Protein AF-A0A078JY04-F1 (afdb_monomer_lite)

Sequence (99 aa):
MKLYLWDQAAVDFCKKFKSSDNTPSVILVTTVYPKRLGGTVALTSMTSSRVFLDYDVQPTKEYIGWYVKNLLLTHCLRMLSLCALRQSMMLSMTLLGII

InterPro domains:
  IPR012340 Nucleic acid-binding, OB-fold [G3DSA:2.40.50.140] (1-72)

Radius of gyration: 22.85 Å; chains: 1; bounding box: 46×61×35 Å

Secondary structure (DSSP, 8-state):
-EEE--HHHHHHHHHHHHH-SS--S-EEEEEEEEEEETTEEEEEEEEEEEEEETTSSHHHHHHHHHHHHHHHHHHHHHHHHHHHHHHHHHHHHHHTT--

pLDDT: mean 87.08, std 9.91, range [56.78, 96.38]

Structure (mmCIF, N/CA/C/O backbone):
data_AF-A0A078JY04-F1
#
_entry.id   AF-A0A078JY04-F1
#
loop_
_atom_site.group_PDB
_atom_site.id
_atom_site.type_symbol
_atom_site.label_atom_id
_atom_site.label_alt_id
_atom_site.label_comp_id
_atom_site.label_asym_id
_atom_site.label_entity_id
_atom_site.label_seq_id
_atom_site.pdbx_PDB_ins_code
_atom_site.Cartn_x
_atom_site.Cartn_y
_atom_site.Cartn_z
_atom_site.occupancy
_atom_site.B_iso_or_equiv
_atom_site.auth_seq_id
_atom_site.auth_comp_id
_atom_site.auth_asym_id
_atom_site.auth_atom_id
_atom_site.pdbx_PDB_model_num
ATOM 1 N N . MET A 1 1 ? -4.608 4.293 -12.420 1.00 87.81 1 MET A N 1
ATOM 2 C CA . MET A 1 1 ? -3.349 3.512 -12.358 1.00 87.81 1 MET A CA 1
ATOM 3 C C . MET A 1 1 ? -3.690 2.092 -11.929 1.00 87.81 1 MET A C 1
ATOM 5 O O . MET A 1 1 ? -4.607 1.948 -11.132 1.00 87.81 1 MET A O 1
ATOM 9 N N . LYS A 1 2 ? -3.039 1.061 -12.482 1.00 92.00 2 LYS A N 1
ATOM 10 C CA . LYS A 1 2 ? -3.305 -0.354 -12.142 1.00 92.00 2 LYS A CA 1
ATOM 11 C C . LYS A 1 2 ? -2.029 -1.025 -11.628 1.00 92.00 2 LYS A C 1
ATOM 13 O O . LYS A 1 2 ? -0.957 -0.718 -12.143 1.00 92.00 2 LYS A O 1
ATOM 18 N N . LEU A 1 3 ? -2.151 -1.924 -10.653 1.00 93.31 3 LEU A N 1
ATOM 19 C CA . LEU A 1 3 ? -1.061 -2.750 -10.128 1.00 93.31 3 LEU A CA 1
ATOM 20 C C . LEU A 1 3 ? -1.395 -4.225 -10.376 1.00 93.31 3 LEU A C 1
ATOM 22 O O . LEU A 1 3 ? -2.453 -4.688 -9.959 1.00 93.31 3 LEU A O 1
ATOM 26 N N . TYR A 1 4 ? -0.502 -4.943 -11.050 1.00 94.38 4 TYR A N 1
ATOM 27 C CA . TYR A 1 4 ? -0.625 -6.370 -11.325 1.00 94.38 4 TYR A CA 1
ATOM 28 C C . TYR A 1 4 ? 0.377 -7.144 -10.473 1.00 94.38 4 TYR A C 1
ATOM 30 O O . TYR A 1 4 ? 1.579 -6.884 -10.542 1.00 94.38 4 TYR A O 1
ATOM 38 N N . LEU A 1 5 ? -0.125 -8.091 -9.683 1.00 95.69 5 LEU A N 1
ATOM 39 C CA . LEU A 1 5 ? 0.688 -9.005 -8.888 1.00 95.69 5 LEU A CA 1
ATOM 40 C C . LEU A 1 5 ? 0.729 -10.373 -9.567 1.00 95.69 5 LEU A C 1
ATOM 42 O O . LEU A 1 5 ? -0.300 -10.874 -10.015 1.00 95.69 5 LEU A O 1
ATOM 46 N N . TRP A 1 6 ? 1.912 -10.972 -9.598 1.00 93.56 6 TRP A N 1
ATOM 47 C CA . TRP A 1 6 ? 2.191 -12.274 -10.194 1.00 93.56 6 TRP A CA 1
ATOM 48 C C . TRP A 1 6 ? 3.023 -13.129 -9.240 1.00 93.56 6 TRP A C 1
ATOM 50 O O . TRP A 1 6 ? 3.621 -12.620 -8.285 1.00 93.56 6 TRP A O 1
ATOM 60 N N . ASP A 1 7 ? 3.048 -14.431 -9.515 1.00 92.69 7 ASP A N 1
ATOM 61 C CA . ASP A 1 7 ? 3.890 -15.418 -8.840 1.00 92.69 7 ASP A CA 1
ATOM 62 C C . ASP A 1 7 ? 3.812 -15.322 -7.306 1.00 92.69 7 ASP A C 1
ATOM 64 O O . ASP A 1 7 ? 2.734 -15.204 -6.715 1.00 92.69 7 ASP A O 1
ATOM 68 N N . GLN A 1 8 ? 4.971 -15.355 -6.647 1.00 93.62 8 GLN A N 1
ATOM 69 C CA . GLN A 1 8 ? 5.081 -15.341 -5.196 1.00 93.62 8 GLN A CA 1
ATOM 70 C C . GLN A 1 8 ? 4.463 -14.084 -4.570 1.00 93.62 8 GLN A C 1
ATOM 72 O O . GLN A 1 8 ? 3.835 -14.181 -3.521 1.00 93.62 8 GLN A O 1
ATOM 77 N N . ALA A 1 9 ? 4.558 -12.922 -5.224 1.00 94.88 9 ALA A N 1
ATOM 78 C CA . ALA A 1 9 ? 3.977 -11.686 -4.701 1.00 94.88 9 ALA A CA 1
ATOM 79 C C . ALA A 1 9 ? 2.439 -11.752 -4.644 1.00 94.88 9 ALA A C 1
ATOM 81 O O . ALA A 1 9 ? 1.837 -11.258 -3.690 1.00 94.88 9 ALA A O 1
ATOM 82 N N . ALA A 1 10 ? 1.801 -12.397 -5.627 1.00 95.75 10 ALA A N 1
ATOM 83 C CA . ALA A 1 10 ? 0.357 -12.632 -5.613 1.00 95.75 10 ALA A CA 1
ATOM 84 C C . ALA A 1 10 ? -0.048 -13.644 -4.530 1.00 95.75 10 ALA A C 1
ATOM 86 O O . ALA A 1 10 ? -1.047 -13.440 -3.837 1.00 95.75 10 ALA A O 1
ATOM 87 N N . VAL A 1 11 ? 0.740 -14.710 -4.349 1.00 95.38 11 VAL A N 1
ATOM 88 C CA . VAL A 1 11 ? 0.517 -15.717 -3.299 1.00 95.38 11 VAL A CA 1
ATOM 89 C C . VAL A 1 11 ? 0.637 -15.093 -1.910 1.00 95.38 11 VAL A C 1
ATOM 91 O O . VAL A 1 11 ? -0.242 -15.297 -1.073 1.00 95.38 11 VAL A O 1
ATOM 94 N N . ASP A 1 12 ? 1.686 -14.311 -1.670 1.00 94.44 12 ASP A N 1
ATOM 95 C CA . ASP A 1 12 ? 1.933 -13.650 -0.389 1.00 94.44 12 ASP A CA 1
ATOM 96 C C . ASP A 1 12 ? 0.839 -12.628 -0.080 1.00 94.44 12 ASP A C 1
ATOM 98 O O . ASP A 1 12 ? 0.310 -12.612 1.032 1.00 94.44 12 ASP A O 1
ATOM 102 N N . PHE A 1 13 ? 0.433 -11.834 -1.077 1.00 94.94 13 PHE A N 1
ATOM 103 C CA . PHE A 1 13 ? -0.713 -10.939 -0.948 1.00 94.94 13 PHE A CA 1
ATOM 104 C C . PHE A 1 13 ? -1.985 -11.706 -0.584 1.00 94.94 13 PHE A C 1
ATOM 106 O O . PHE A 1 13 ? -2.650 -11.355 0.384 1.00 94.94 13 PHE A O 1
ATOM 113 N N . CYS A 1 14 ? -2.311 -12.775 -1.317 1.00 94.50 14 CYS A N 1
ATOM 114 C CA . CYS A 1 14 ? -3.530 -13.547 -1.087 1.00 94.50 14 CYS A CA 1
ATOM 115 C C . CYS A 1 14 ? -3.555 -14.175 0.311 1.00 94.50 14 CYS A C 1
ATOM 117 O O . CYS A 1 14 ? -4.588 -14.142 0.978 1.00 94.50 14 CYS A O 1
ATOM 119 N N . LYS A 1 15 ? -2.421 -14.713 0.776 1.00 95.12 15 LYS A N 1
ATOM 120 C CA . LYS A 1 15 ? -2.285 -15.249 2.136 1.00 95.12 15 LYS A CA 1
ATOM 121 C C . LYS A 1 15 ? -2.539 -14.165 3.179 1.00 95.12 15 LYS A C 1
ATOM 123 O O . LYS A 1 15 ? -3.397 -14.360 4.033 1.00 95.12 15 LYS A O 1
ATOM 128 N N . LYS A 1 16 ? -1.855 -13.022 3.065 1.00 94.31 16 LYS A N 1
ATOM 129 C CA . LYS A 1 16 ? -1.996 -11.903 4.006 1.00 94.31 16 LYS A CA 1
ATOM 130 C C . LYS A 1 16 ? -3.407 -11.308 4.011 1.00 94.31 16 LYS A C 1
ATOM 132 O O . LYS A 1 16 ? -3.949 -11.045 5.076 1.00 94.31 16 LYS A O 1
ATOM 137 N N . PHE A 1 17 ? -4.013 -11.150 2.835 1.00 93.62 17 PHE A N 1
ATOM 138 C CA . PHE A 1 17 ? -5.373 -10.630 2.671 1.00 93.62 17 PHE A CA 1
ATOM 139 C C . PHE A 1 17 ? -6.436 -11.578 3.242 1.00 93.62 17 PHE A C 1
ATOM 141 O O . PHE A 1 17 ? -7.463 -11.141 3.742 1.00 93.62 17 PHE A O 1
ATOM 148 N N . LYS A 1 18 ? -6.215 -12.894 3.171 1.00 93.19 18 LYS A N 1
ATOM 149 C CA . LYS A 1 18 ? -7.127 -13.872 3.783 1.00 93.19 18 LYS A CA 1
ATOM 150 C C . LYS A 1 18 ? -6.959 -13.969 5.295 1.00 93.19 18 LYS A C 1
ATOM 152 O O . LYS A 1 18 ? -7.917 -14.309 5.974 1.00 93.19 18 LYS A O 1
ATOM 157 N N . SER A 1 19 ? -5.755 -13.719 5.806 1.00 92.62 19 SER A N 1
ATOM 158 C CA . SER A 1 19 ? -5.487 -13.718 7.246 1.00 92.62 19 SER A CA 1
ATOM 159 C C . SER A 1 19 ? -5.835 -12.400 7.934 1.00 92.62 19 SER A C 1
ATOM 161 O O . SER A 1 19 ? -5.783 -12.343 9.156 1.00 92.62 19 SER A O 1
ATOM 163 N N . SER A 1 20 ? -6.112 -11.329 7.187 1.00 87.00 20 SER A N 1
ATOM 164 C CA . SER A 1 20 ? -6.469 -10.041 7.775 1.00 87.00 20 SER A CA 1
ATOM 165 C C . SER A 1 20 ? -7.915 -10.052 8.260 1.00 87.00 20 SER A C 1
ATOM 167 O O . SER A 1 20 ? -8.823 -10.327 7.477 1.00 87.00 20 SER A O 1
ATOM 169 N N . ASP A 1 21 ? -8.126 -9.678 9.524 1.00 86.69 21 ASP A N 1
ATOM 170 C CA . ASP A 1 21 ? -9.463 -9.570 10.128 1.00 86.69 21 ASP A CA 1
ATOM 171 C C . ASP A 1 21 ? -10.353 -8.545 9.410 1.00 86.69 21 ASP A C 1
ATOM 173 O O . ASP A 1 21 ? -11.577 -8.654 9.406 1.00 86.69 21 ASP A O 1
ATOM 177 N N . ASN A 1 22 ? -9.731 -7.538 8.793 1.00 87.12 22 ASN A N 1
ATOM 178 C CA . ASN A 1 22 ? -10.399 -6.461 8.077 1.00 87.12 22 ASN A CA 1
ATOM 179 C C . ASN A 1 22 ? -9.829 -6.314 6.669 1.00 87.12 22 ASN A C 1
A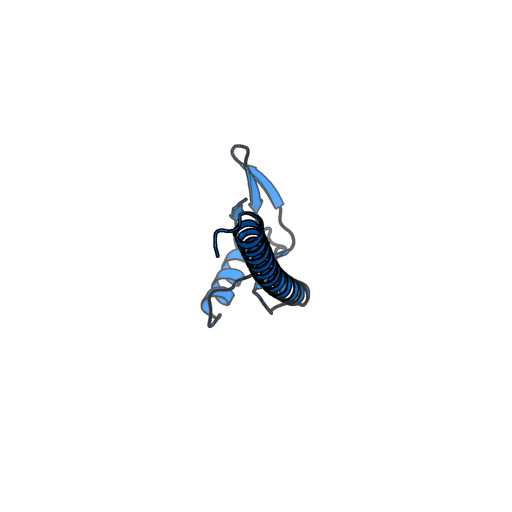TOM 181 O O . ASN A 1 22 ? -8.701 -6.718 6.392 1.00 87.12 22 ASN A O 1
ATOM 185 N N . THR A 1 23 ? -10.605 -5.683 5.786 1.00 90.56 23 THR A N 1
ATOM 186 C CA . THR A 1 23 ? -10.104 -5.338 4.452 1.00 90.56 23 THR A CA 1
ATOM 187 C C . THR A 1 23 ? -8.970 -4.319 4.595 1.00 90.56 23 THR A C 1
ATOM 189 O O . THR A 1 23 ? -9.209 -3.248 5.163 1.00 90.56 23 THR A O 1
ATOM 192 N N . PRO A 1 24 ? -7.760 -4.614 4.089 1.00 90.12 24 PRO A N 1
ATOM 193 C CA . PRO A 1 24 ? -6.637 -3.707 4.221 1.00 90.12 24 PRO A CA 1
ATOM 194 C C . PRO A 1 24 ? -6.895 -2.401 3.474 1.00 90.12 24 PRO A C 1
ATOM 196 O O . PRO A 1 24 ? -7.386 -2.400 2.343 1.00 90.12 24 PRO A O 1
ATOM 199 N N . SER A 1 25 ? -6.554 -1.283 4.111 1.00 90.88 25 SER A N 1
ATOM 200 C CA . SER A 1 25 ? -6.759 0.062 3.559 1.00 90.88 25 SER A CA 1
ATOM 201 C C . SER A 1 25 ? -5.556 0.541 2.752 1.00 90.88 25 SER A C 1
ATOM 203 O O . SER A 1 25 ? -5.703 1.336 1.823 1.00 90.88 25 SER A O 1
ATOM 205 N N . VAL A 1 26 ? -4.358 0.063 3.094 1.00 93.50 26 VAL A N 1
ATOM 206 C CA . VAL A 1 26 ? -3.100 0.469 2.466 1.00 93.50 26 VAL A CA 1
ATOM 207 C C . VAL A 1 26 ? -2.298 -0.758 2.058 1.00 93.50 26 VAL A C 1
ATOM 209 O O . VAL A 1 26 ? -2.075 -1.677 2.843 1.00 93.50 26 VAL A O 1
ATOM 212 N N . ILE A 1 27 ? -1.815 -0.736 0.816 1.00 94.50 27 ILE A N 1
ATOM 213 C CA . ILE A 1 27 ? -0.916 -1.750 0.267 1.00 94.50 27 ILE A CA 1
ATOM 214 C C . ILE A 1 27 ? 0.372 -1.054 -0.162 1.00 94.50 27 ILE A C 1
ATOM 216 O O . ILE A 1 27 ? 0.346 -0.135 -0.982 1.00 94.50 27 ILE A O 1
ATOM 220 N N . LEU A 1 28 ? 1.503 -1.528 0.354 1.00 95.50 28 LEU A N 1
ATOM 221 C CA . LEU A 1 28 ? 2.828 -1.158 -0.125 1.00 95.50 28 LEU A CA 1
ATOM 222 C C . LEU A 1 28 ? 3.431 -2.331 -0.889 1.00 95.50 28 LEU A C 1
ATOM 224 O O . LEU A 1 28 ? 3.542 -3.440 -0.367 1.00 95.50 28 LEU A O 1
ATOM 228 N N . VAL A 1 29 ? 3.869 -2.061 -2.115 1.00 95.50 29 VAL A N 1
ATOM 229 C CA . VAL A 1 29 ? 4.598 -3.030 -2.931 1.00 95.50 29 VAL A CA 1
ATOM 230 C C . VAL A 1 29 ? 5.958 -2.464 -3.284 1.00 95.50 29 VAL A C 1
ATOM 232 O O . VAL A 1 29 ? 6.060 -1.384 -3.865 1.00 95.50 29 VAL A O 1
ATOM 235 N N . THR A 1 30 ? 7.009 -3.191 -2.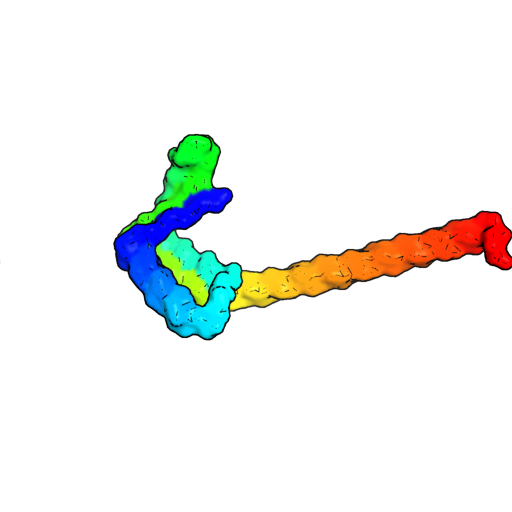918 1.00 95.62 30 THR A N 1
ATOM 236 C CA . THR A 1 30 ? 8.384 -2.826 -3.264 1.00 95.62 30 THR A CA 1
ATOM 237 C C . THR A 1 30 ? 8.774 -3.404 -4.617 1.00 95.62 30 THR A C 1
ATOM 239 O O . THR A 1 30 ? 8.222 -4.413 -5.057 1.00 95.62 30 THR A O 1
ATOM 242 N N . THR A 1 31 ? 9.748 -2.762 -5.265 1.00 93.88 31 THR A N 1
ATOM 243 C CA . THR A 1 31 ? 10.383 -3.232 -6.506 1.00 93.88 31 THR A CA 1
ATOM 244 C C . THR A 1 31 ? 9.367 -3.602 -7.584 1.00 93.88 31 THR A C 1
ATOM 246 O O . THR A 1 31 ? 9.121 -4.771 -7.864 1.00 93.88 31 THR A O 1
ATOM 249 N N . VAL A 1 32 ? 8.743 -2.581 -8.164 1.00 95.06 32 VAL A N 1
ATOM 250 C CA . VAL A 1 32 ? 7.729 -2.712 -9.216 1.00 95.06 32 VAL A CA 1
ATOM 251 C C . VAL A 1 32 ? 8.297 -2.295 -10.566 1.00 95.06 32 VAL A C 1
ATOM 253 O O . VAL A 1 32 ? 9.084 -1.353 -10.655 1.00 95.06 32 VAL A O 1
ATOM 256 N N . TYR A 1 33 ? 7.858 -2.962 -11.628 1.00 94.31 33 TYR A N 1
ATOM 257 C CA . TYR A 1 33 ? 8.198 -2.595 -12.996 1.00 94.31 33 TYR A CA 1
ATOM 258 C C . TYR A 1 33 ? 7.087 -1.728 -13.608 1.00 94.31 33 TYR A C 1
ATOM 260 O O . TYR A 1 33 ? 5.960 -2.212 -13.772 1.00 94.31 33 TYR A O 1
ATOM 268 N N . PRO A 1 34 ? 7.354 -0.456 -13.951 1.00 93.69 34 PRO A N 1
ATOM 269 C CA . PRO A 1 34 ? 6.381 0.385 -14.629 1.00 93.69 34 PRO A CA 1
ATOM 270 C C . PRO A 1 34 ? 6.297 0.029 -16.116 1.00 93.69 34 PRO A C 1
ATOM 272 O O . PRO A 1 34 ? 7.299 -0.035 -16.823 1.00 93.69 34 PRO A O 1
ATOM 275 N N . LYS A 1 35 ? 5.076 -0.136 -16.620 1.00 92.12 35 LYS A N 1
ATOM 276 C CA . LYS A 1 35 ? 4.787 -0.382 -18.034 1.00 92.12 35 LYS A CA 1
ATOM 277 C C . LYS A 1 35 ? 3.657 0.525 -18.505 1.00 92.12 35 LYS A C 1
ATOM 279 O O . LYS A 1 35 ? 2.704 0.783 -17.774 1.00 92.12 35 LYS A O 1
ATOM 284 N N . ARG A 1 36 ? 3.731 0.997 -19.750 1.00 91.62 36 ARG A N 1
ATOM 285 C CA . ARG A 1 36 ? 2.601 1.665 -20.410 1.00 91.62 36 ARG A CA 1
ATOM 286 C C . ARG A 1 36 ? 1.806 0.630 -21.198 1.00 91.62 36 ARG A C 1
ATOM 288 O O . ARG A 1 36 ? 2.349 -0.019 -22.086 1.00 91.62 36 ARG A O 1
ATOM 295 N N . LEU A 1 37 ? 0.533 0.468 -20.853 1.00 86.75 37 LEU A N 1
ATOM 296 C CA . LEU A 1 37 ? -0.406 -0.434 -21.517 1.00 86.75 37 LEU A CA 1
ATOM 297 C C . LEU A 1 37 ? -1.603 0.394 -21.990 1.00 86.75 37 LEU A C 1
ATOM 299 O O . LEU A 1 37 ? -2.303 0.981 -21.166 1.00 86.75 37 LEU A O 1
ATOM 303 N N . GLY A 1 38 ? -1.805 0.490 -23.308 1.00 84.81 38 GLY A N 1
ATOM 304 C CA . GLY A 1 38 ? -2.919 1.255 -23.887 1.00 84.81 38 GLY A CA 1
ATOM 305 C C . GLY A 1 38 ? -2.956 2.720 -23.431 1.00 84.81 38 GLY A C 1
ATOM 306 O O . GLY A 1 38 ? -4.004 3.217 -23.037 1.00 84.81 38 GLY A O 1
ATOM 307 N N . GLY A 1 39 ? -1.796 3.384 -23.363 1.00 89.50 39 GLY A N 1
ATOM 308 C CA . GLY A 1 39 ? -1.678 4.773 -22.893 1.00 89.50 39 GLY A CA 1
ATOM 309 C C . GLY A 1 39 ? -1.766 4.967 -21.371 1.00 89.50 39 GLY A C 1
ATOM 310 O O . GLY A 1 39 ? -1.450 6.047 -20.881 1.00 89.50 39 GLY A O 1
ATOM 311 N N . THR A 1 40 ? -2.109 3.930 -20.600 1.00 92.25 40 THR A N 1
ATOM 312 C CA . THR A 1 40 ? -2.194 3.995 -19.133 1.00 92.25 40 THR A CA 1
ATOM 313 C C . THR A 1 40 ? -0.940 3.417 -18.477 1.00 92.25 40 THR A C 1
ATOM 315 O O . THR A 1 40 ? -0.435 2.372 -18.889 1.00 92.25 40 THR A O 1
ATOM 318 N N . VAL A 1 41 ? -0.441 4.070 -17.422 1.00 93.12 41 VAL A N 1
ATOM 319 C CA . VAL A 1 41 ? 0.639 3.525 -16.584 1.00 93.12 41 VAL A CA 1
ATOM 320 C C . VAL A 1 41 ? 0.096 2.396 -15.705 1.00 93.12 41 VAL A C 1
ATOM 322 O O . VAL A 1 41 ? -0.851 2.575 -14.928 1.00 93.12 41 VAL A O 1
ATOM 325 N N . ALA A 1 42 ? 0.728 1.235 -15.829 1.00 93.69 42 ALA A N 1
ATOM 326 C CA . ALA A 1 42 ? 0.536 0.066 -14.996 1.00 93.69 42 ALA A CA 1
ATOM 327 C C . ALA A 1 42 ? 1.841 -0.281 -14.277 1.00 93.69 42 ALA A C 1
ATOM 329 O O . ALA A 1 42 ? 2.926 -0.136 -14.835 1.00 93.69 42 ALA A O 1
ATOM 330 N N . LEU A 1 43 ? 1.729 -0.760 -13.047 1.00 95.31 43 LEU A N 1
ATOM 331 C CA . LEU A 1 43 ? 2.826 -1.371 -12.313 1.00 95.31 43 LEU A CA 1
ATOM 332 C C . LEU A 1 43 ? 2.647 -2.883 -12.343 1.00 95.31 43 LEU A C 1
ATOM 334 O O . LEU A 1 43 ? 1.537 -3.374 -12.151 1.00 95.31 43 LEU A O 1
ATOM 338 N N . THR A 1 44 ? 3.732 -3.611 -12.550 1.00 94.81 44 THR A N 1
ATOM 339 C CA . THR A 1 44 ? 3.765 -5.072 -12.484 1.00 94.81 44 THR A CA 1
ATOM 340 C C . THR A 1 44 ? 4.754 -5.498 -11.406 1.00 94.81 44 THR A C 1
ATOM 342 O O . THR A 1 44 ? 5.846 -4.934 -11.314 1.00 94.81 44 THR A O 1
ATOM 345 N N . SER A 1 45 ? 4.387 -6.487 -10.592 1.00 95.50 45 SER A N 1
ATOM 346 C CA . SER A 1 45 ? 5.313 -7.106 -9.646 1.00 95.50 45 SER A CA 1
ATOM 347 C C . SER A 1 45 ? 6.418 -7.874 -10.366 1.00 95.50 45 SER A C 1
ATOM 349 O O . SER A 1 45 ? 6.207 -8.466 -11.421 1.00 95.50 45 SER A O 1
ATOM 351 N N . MET A 1 46 ? 7.579 -7.920 -9.737 1.00 92.94 46 MET A N 1
ATOM 352 C CA . MET A 1 46 ? 8.741 -8.713 -10.111 1.00 92.94 46 MET A CA 1
ATOM 353 C C . MET A 1 46 ? 8.969 -9.810 -9.062 1.00 92.94 46 MET A C 1
ATOM 355 O O . MET A 1 46 ? 8.406 -9.769 -7.970 1.00 92.94 46 MET A O 1
ATOM 359 N N . THR A 1 47 ? 9.859 -10.762 -9.336 1.00 91.25 47 THR A N 1
ATOM 360 C CA . THR A 1 47 ? 10.244 -11.810 -8.368 1.00 91.25 47 THR A CA 1
ATOM 361 C C . THR A 1 47 ? 10.806 -11.235 -7.057 1.00 91.25 47 THR A C 1
ATOM 363 O O . THR A 1 47 ? 10.652 -11.803 -5.975 1.00 91.25 47 THR A O 1
ATOM 366 N N . SER A 1 48 ? 11.450 -10.070 -7.131 1.00 92.69 48 SER A N 1
ATOM 367 C CA . SER A 1 48 ? 11.965 -9.329 -5.978 1.00 92.69 48 SER A CA 1
ATOM 368 C C . SER A 1 48 ? 10.916 -8.452 -5.288 1.00 92.69 48 SER A C 1
ATOM 370 O O . SER A 1 48 ? 11.225 -7.864 -4.251 1.00 92.69 48 SER A O 1
ATOM 372 N N . SER A 1 49 ? 9.687 -8.367 -5.812 1.00 96.00 49 SER A N 1
ATOM 373 C CA . SER A 1 49 ? 8.625 -7.611 -5.157 1.00 96.00 49 SER A CA 1
ATOM 374 C C . SER A 1 49 ? 8.270 -8.221 -3.812 1.00 96.00 49 SER A C 1
ATOM 376 O O . SER A 1 49 ? 8.261 -9.442 -3.632 1.00 96.00 49 SER A O 1
ATOM 378 N N . ARG A 1 50 ? 7.958 -7.352 -2.857 1.00 95.19 50 ARG A N 1
ATOM 379 C CA . ARG A 1 50 ? 7.413 -7.720 -1.551 1.00 95.19 50 ARG A CA 1
ATOM 380 C C . ARG A 1 50 ? 6.146 -6.916 -1.324 1.00 95.19 50 ARG A C 1
ATOM 382 O O . ARG A 1 50 ? 6.094 -5.744 -1.691 1.00 95.19 50 ARG A O 1
ATOM 389 N N . VAL A 1 51 ? 5.140 -7.557 -0.738 1.00 95.44 51 VAL A N 1
ATOM 390 C CA . VAL A 1 51 ? 3.837 -6.945 -0.465 1.00 95.44 51 VAL A CA 1
ATOM 391 C C . VAL A 1 51 ? 3.658 -6.800 1.040 1.00 95.44 51 VAL A C 1
ATOM 393 O O . VAL A 1 51 ? 3.816 -7.767 1.790 1.00 95.44 51 VAL A O 1
ATOM 396 N N . PHE A 1 52 ? 3.317 -5.592 1.473 1.00 95.25 52 PHE A N 1
ATOM 397 C CA . PHE A 1 52 ? 3.062 -5.227 2.861 1.00 95.25 52 PHE A CA 1
ATOM 398 C C . PHE A 1 52 ? 1.679 -4.584 2.970 1.00 95.25 52 PHE A C 1
ATOM 400 O O . PHE A 1 52 ? 1.302 -3.787 2.107 1.00 95.25 52 PHE A O 1
ATOM 407 N N . LEU A 1 53 ? 0.932 -4.940 4.011 1.00 94.38 53 LEU A N 1
ATOM 408 C CA . LEU A 1 53 ? -0.415 -4.438 4.278 1.00 94.38 53 LEU A CA 1
ATOM 409 C C . LEU A 1 53 ? -0.425 -3.576 5.544 1.00 94.38 53 LEU A C 1
ATOM 411 O O . LEU A 1 53 ? 0.249 -3.900 6.514 1.00 94.38 53 LEU A O 1
ATOM 415 N N . ASP A 1 54 ? -1.190 -2.489 5.531 1.00 93.12 54 ASP A N 1
ATOM 416 C CA . ASP A 1 54 ? -1.510 -1.620 6.672 1.00 93.12 54 ASP A CA 1
ATOM 417 C C . ASP A 1 54 ? -0.388 -1.365 7.690 1.00 93.12 54 ASP A C 1
ATOM 419 O O . ASP A 1 54 ? 0.394 -0.432 7.547 1.00 93.12 54 ASP A O 1
ATOM 423 N N . TYR A 1 55 ? -0.309 -2.157 8.758 1.00 92.25 55 TYR A N 1
ATOM 424 C CA . TYR A 1 55 ? 0.624 -1.952 9.865 1.00 92.25 55 TYR A CA 1
ATOM 425 C C . TYR A 1 55 ? 1.833 -2.904 9.805 1.00 92.25 55 TYR A C 1
ATOM 427 O O . TYR A 1 55 ? 2.572 -3.007 10.784 1.00 92.25 55 TYR A O 1
ATOM 435 N N . ASP A 1 56 ? 2.073 -3.562 8.667 1.00 92.81 56 ASP A N 1
ATOM 436 C CA . ASP A 1 56 ? 3.195 -4.488 8.463 1.00 92.81 56 ASP A CA 1
ATOM 437 C C . ASP A 1 56 ? 4.560 -3.801 8.648 1.00 92.81 56 ASP A C 1
ATOM 439 O O . ASP A 1 56 ? 5.478 -4.384 9.221 1.00 92.81 56 ASP A O 1
ATOM 443 N N . VAL A 1 57 ? 4.719 -2.561 8.165 1.00 95.44 57 VAL A N 1
ATOM 444 C CA . VAL A 1 57 ? 6.008 -1.845 8.149 1.00 95.44 57 VAL A CA 1
ATOM 445 C C . VAL A 1 57 ? 5.851 -0.372 8.523 1.00 95.44 57 VAL A C 1
ATOM 447 O O . VAL A 1 57 ? 4.778 0.203 8.377 1.00 95.44 57 VAL A O 1
ATOM 450 N N . GLN A 1 58 ? 6.923 0.271 9.003 1.00 96.38 58 GLN A N 1
ATOM 451 C CA . GLN A 1 58 ? 6.870 1.688 9.408 1.00 96.38 58 GLN A CA 1
ATOM 452 C C . GLN A 1 58 ? 6.291 2.622 8.325 1.00 96.38 58 GLN A C 1
ATOM 454 O O . GLN A 1 58 ? 5.390 3.387 8.666 1.00 96.38 58 GLN A O 1
ATOM 459 N N . PRO A 1 59 ? 6.668 2.512 7.032 1.00 95.06 59 PRO A N 1
ATOM 460 C CA . PRO A 1 59 ? 6.130 3.399 5.998 1.00 95.06 59 PRO A CA 1
ATOM 461 C C . PRO A 1 59 ? 4.606 3.341 5.851 1.00 95.06 59 PRO A C 1
ATOM 463 O O . PRO A 1 59 ? 3.960 4.365 5.636 1.00 95.06 59 PRO A O 1
ATOM 466 N N . THR A 1 60 ? 4.004 2.157 5.978 1.00 95.25 60 THR A N 1
ATOM 467 C CA . THR A 1 60 ? 2.551 2.011 5.847 1.00 95.25 60 THR A CA 1
ATOM 468 C C . THR A 1 60 ? 1.826 2.534 7.092 1.00 95.25 60 THR A C 1
ATOM 470 O O . THR A 1 60 ? 0.803 3.204 6.956 1.00 95.25 60 THR A O 1
ATOM 473 N N . LYS A 1 61 ? 2.411 2.371 8.291 1.00 95.19 61 LYS A N 1
ATOM 474 C CA . LYS A 1 61 ? 1.914 2.989 9.539 1.00 95.19 61 LYS A CA 1
ATOM 475 C C . LYS A 1 61 ? 1.931 4.514 9.469 1.00 95.19 61 LYS A C 1
ATOM 477 O O . LYS A 1 61 ? 0.947 5.164 9.821 1.00 95.19 61 LYS A O 1
ATOM 482 N N . GLU A 1 62 ? 3.047 5.079 9.017 1.00 95.62 62 GLU A N 1
ATOM 483 C CA . GLU A 1 62 ? 3.220 6.523 8.859 1.00 95.62 62 GLU A CA 1
ATOM 484 C C . GLU A 1 62 ? 2.236 7.088 7.841 1.00 95.62 62 GLU A C 1
ATOM 486 O O . GLU A 1 62 ? 1.590 8.102 8.112 1.00 95.62 62 GLU A O 1
ATOM 491 N N . TYR A 1 63 ? 2.058 6.401 6.708 1.00 94.38 63 TYR A N 1
ATOM 492 C CA . TYR A 1 63 ? 1.104 6.811 5.687 1.00 94.38 63 TYR A CA 1
ATOM 493 C C . TYR A 1 63 ? -0.337 6.797 6.204 1.00 94.38 63 TYR A C 1
ATOM 495 O O . TYR A 1 63 ? -1.053 7.777 6.009 1.00 94.38 63 TYR A O 1
ATOM 503 N N . ILE A 1 64 ? -0.755 5.747 6.919 1.00 93.62 64 ILE A N 1
ATOM 504 C CA . ILE A 1 64 ? -2.084 5.698 7.548 1.00 93.62 64 ILE A CA 1
ATOM 505 C C . ILE A 1 64 ? -2.241 6.838 8.557 1.00 93.62 64 ILE A C 1
ATOM 507 O O . ILE A 1 64 ? -3.243 7.553 8.532 1.00 93.62 64 ILE A O 1
ATOM 511 N N . GLY A 1 65 ? -1.245 7.055 9.418 1.00 93.88 65 GLY A N 1
ATOM 512 C CA . GLY A 1 65 ? -1.270 8.138 10.401 1.00 93.88 65 GLY A CA 1
ATOM 513 C C . GLY A 1 65 ? -1.390 9.517 9.748 1.00 93.88 65 GLY A C 1
ATOM 514 O O . GLY A 1 65 ? -2.169 10.357 10.203 1.00 93.88 65 GLY A O 1
ATOM 515 N N . TRP A 1 66 ? -0.661 9.750 8.657 1.00 93.94 66 TRP A N 1
ATOM 516 C CA . TRP A 1 66 ? -0.788 10.960 7.852 1.00 93.94 66 TRP A CA 1
ATOM 517 C C . TRP A 1 66 ? -2.172 11.060 7.198 1.00 93.94 66 TRP A C 1
ATOM 519 O O . TRP A 1 66 ? -2.813 12.106 7.298 1.00 93.94 66 TRP A O 1
ATOM 529 N N . TYR A 1 67 ? -2.674 9.987 6.586 1.00 89.88 67 TYR A N 1
ATOM 530 C CA . TYR A 1 67 ? -3.970 9.962 5.906 1.00 89.88 67 TYR A CA 1
ATOM 531 C C . TYR A 1 67 ? -5.118 10.314 6.861 1.00 89.88 67 TYR A C 1
ATOM 533 O O . TYR A 1 67 ? -5.919 11.201 6.565 1.00 89.88 67 TYR A O 1
ATOM 541 N N . VAL A 1 68 ? -5.141 9.707 8.051 1.00 89.44 68 VAL A N 1
ATOM 542 C CA . VAL A 1 68 ? -6.149 9.982 9.087 1.00 89.44 68 VAL A CA 1
ATOM 543 C C . VAL A 1 68 ? -6.085 11.438 9.551 1.00 89.44 68 VAL A C 1
ATOM 545 O O . VAL A 1 68 ? -7.118 12.104 9.624 1.00 89.44 68 VAL A O 1
ATOM 548 N N . LYS A 1 69 ? -4.885 11.978 9.801 1.00 90.25 69 LYS A N 1
ATOM 549 C CA . LYS A 1 69 ? -4.715 13.397 10.164 1.00 90.25 69 LYS A CA 1
ATOM 550 C C . LYS A 1 69 ? -5.263 14.329 9.082 1.00 90.25 69 LYS A C 1
ATOM 552 O O . LYS A 1 69 ? -5.963 15.283 9.404 1.00 90.25 69 LYS A O 1
ATOM 557 N N . ASN A 1 70 ? -4.985 14.050 7.809 1.00 88.50 70 ASN A N 1
ATOM 558 C CA . ASN A 1 70 ? -5.457 14.884 6.700 1.00 88.50 70 ASN A CA 1
ATOM 559 C C . ASN A 1 70 ? -6.967 14.783 6.490 1.00 88.50 70 ASN A C 1
ATOM 561 O O . ASN A 1 70 ? -7.605 15.788 6.177 1.00 88.50 70 ASN A O 1
ATOM 565 N N . LEU A 1 71 ? -7.562 13.610 6.705 1.00 84.31 71 LEU A N 1
ATOM 566 C CA . LEU A 1 71 ? -9.012 13.453 6.645 1.00 84.31 71 LEU A CA 1
ATOM 567 C C . LEU A 1 71 ? -9.704 14.271 7.746 1.00 84.31 71 LEU A C 1
ATOM 569 O O . LEU A 1 71 ? -10.671 14.982 7.470 1.00 84.31 71 LEU A O 1
ATOM 573 N N . LEU A 1 72 ? -9.161 14.240 8.967 1.00 79.31 72 LEU A N 1
ATOM 574 C CA . LEU A 1 72 ? -9.639 15.052 10.090 1.00 79.31 72 LEU A CA 1
ATOM 575 C C . LEU A 1 72 ? -9.481 16.551 9.824 1.00 79.31 72 LEU A C 1
ATOM 577 O O . LEU A 1 72 ? -10.420 17.313 10.044 1.00 79.31 72 LEU A O 1
ATOM 581 N N . LEU A 1 73 ? -8.333 16.977 9.292 1.00 76.69 73 LEU A N 1
ATOM 582 C CA . LEU A 1 73 ? -8.117 18.367 8.889 1.00 76.69 73 LEU A CA 1
ATOM 583 C C . LEU A 1 73 ? -9.108 18.794 7.806 1.00 76.69 73 LEU A C 1
ATOM 585 O O . LEU A 1 73 ? -9.700 19.861 7.917 1.00 76.69 73 LEU A O 1
ATOM 589 N N . THR A 1 74 ? -9.357 17.951 6.805 1.00 72.81 74 THR A N 1
ATOM 590 C CA . THR A 1 74 ? -10.333 18.238 5.743 1.00 72.81 74 THR A CA 1
ATOM 591 C C . THR A 1 74 ? -11.743 18.403 6.314 1.00 72.81 74 THR A C 1
ATOM 593 O O . THR A 1 74 ? -12.454 19.338 5.945 1.00 72.81 74 THR A O 1
ATOM 596 N N . HIS A 1 75 ? -12.144 17.543 7.254 1.00 76.88 75 HIS A N 1
ATOM 597 C CA . HIS A 1 75 ? -13.426 17.665 7.949 1.00 76.88 75 HIS A CA 1
ATOM 598 C C . HIS A 1 75 ? -13.516 18.937 8.804 1.00 76.88 75 HIS A C 1
ATOM 600 O O . HIS A 1 75 ? -14.518 19.650 8.727 1.00 76.88 75 HIS A O 1
ATOM 606 N N . CYS A 1 76 ? -12.471 19.265 9.569 1.00 71.06 76 CYS A N 1
ATOM 607 C CA . CYS A 1 76 ? -12.407 20.496 10.360 1.00 71.06 76 CYS A CA 1
ATOM 608 C C . CYS A 1 76 ? -12.457 21.751 9.482 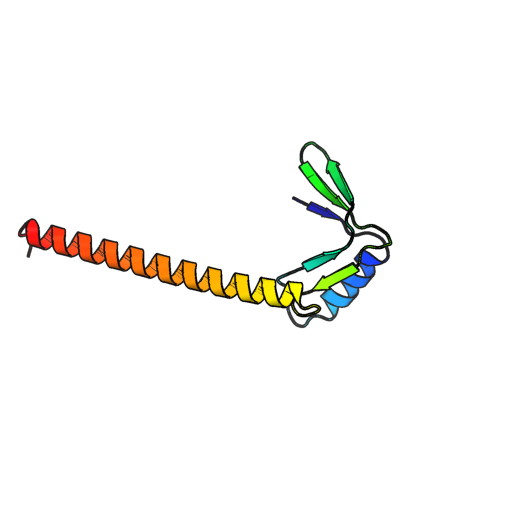1.00 71.06 76 CYS A C 1
ATOM 610 O O . CYS A 1 76 ? -13.243 22.654 9.754 1.00 71.06 76 CYS A O 1
ATOM 612 N N . LEU A 1 77 ? -11.677 21.800 8.401 1.00 73.44 77 LEU A N 1
ATOM 613 C CA . LEU A 1 77 ? -11.677 22.918 7.455 1.00 73.44 77 LEU A CA 1
ATOM 614 C C . LEU A 1 77 ? -13.044 23.086 6.784 1.00 73.44 77 LEU A C 1
ATOM 616 O O . LEU A 1 77 ? -13.516 24.210 6.624 1.00 73.44 77 LEU A O 1
ATOM 620 N N . ARG A 1 78 ? -13.717 21.979 6.448 1.00 74.38 78 ARG A N 1
ATOM 621 C CA . ARG A 1 78 ? -15.071 22.004 5.883 1.00 74.38 78 ARG A CA 1
ATOM 622 C C . ARG A 1 78 ? -16.120 22.481 6.891 1.00 74.38 78 ARG A C 1
ATOM 624 O O . ARG A 1 78 ? -17.039 23.192 6.501 1.00 74.38 78 ARG A O 1
ATOM 631 N N . MET A 1 79 ? -15.989 22.141 8.175 1.00 71.31 79 MET A N 1
ATOM 632 C CA . MET A 1 79 ? -16.852 22.708 9.220 1.00 71.31 79 MET A CA 1
ATOM 633 C C . MET A 1 79 ? -16.598 24.202 9.427 1.00 71.31 79 MET A C 1
ATOM 635 O O . MET A 1 79 ? -17.551 24.973 9.485 1.00 71.31 79 MET A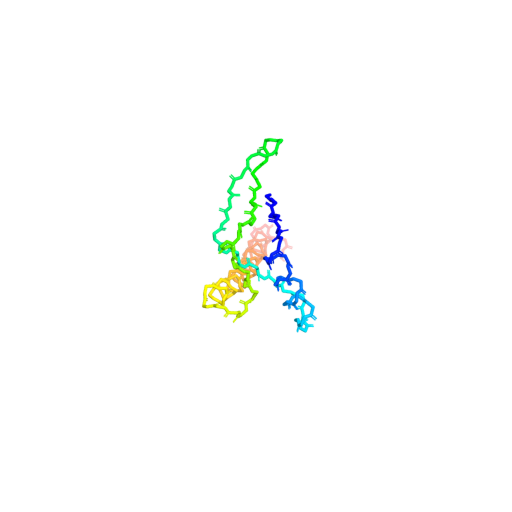 O 1
ATOM 639 N N . LEU A 1 80 ? -15.335 24.629 9.487 1.00 72.25 80 LEU A N 1
ATOM 640 C CA . LEU A 1 80 ? -14.985 26.041 9.648 1.00 72.25 80 LEU A CA 1
ATOM 641 C C . LEU A 1 80 ? -15.471 26.890 8.469 1.00 72.25 80 LEU A C 1
ATOM 643 O O . LEU A 1 80 ? -16.011 27.971 8.693 1.00 72.25 80 LEU A O 1
ATOM 647 N N . SER A 1 81 ? -15.355 26.399 7.232 1.00 74.06 81 SER A N 1
ATOM 648 C CA . SER A 1 81 ? -15.865 27.126 6.065 1.00 74.06 81 SER A CA 1
ATOM 649 C C . SER A 1 81 ? -17.390 27.251 6.080 1.00 74.06 81 SER A C 1
ATOM 651 O O . SER A 1 81 ? -17.909 28.323 5.781 1.00 74.06 81 SER A O 1
ATOM 653 N N . LEU A 1 82 ? -18.117 26.208 6.500 1.00 73.00 82 LEU A N 1
ATOM 654 C CA . LEU A 1 82 ? -19.572 26.258 6.673 1.00 73.00 82 LEU A CA 1
ATOM 655 C C . LEU A 1 82 ? -19.993 27.211 7.802 1.00 73.00 82 LEU A C 1
ATOM 657 O O . LEU A 1 82 ? -20.974 27.938 7.646 1.00 73.00 82 LEU A O 1
ATOM 661 N N . CYS A 1 83 ? -19.255 27.242 8.915 1.00 71.94 83 CYS A N 1
ATOM 662 C CA . CYS A 1 83 ? -19.479 28.204 9.995 1.00 71.94 83 CYS A CA 1
ATOM 663 C C . CYS A 1 83 ? -19.243 29.645 9.527 1.00 71.94 83 CYS A C 1
ATOM 665 O O . CYS A 1 83 ? -20.085 30.506 9.778 1.00 71.94 83 CYS A O 1
ATOM 667 N N . ALA A 1 84 ? -18.158 29.895 8.788 1.00 75.94 84 ALA A N 1
ATOM 668 C CA . ALA A 1 84 ? -17.858 31.207 8.222 1.00 75.94 84 ALA A CA 1
ATOM 669 C C . ALA A 1 84 ? -18.927 31.653 7.207 1.00 75.94 84 ALA A C 1
ATOM 671 O O . ALA A 1 84 ? -19.365 32.803 7.243 1.00 75.94 84 ALA A O 1
ATOM 672 N N . LEU A 1 85 ? -19.416 30.7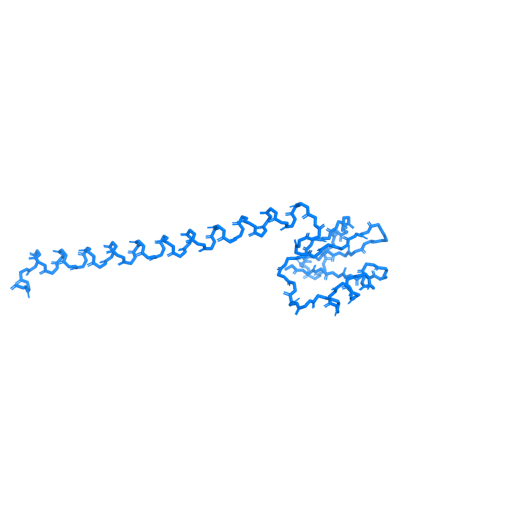38 6.357 1.00 73.12 85 LEU A N 1
ATOM 673 C CA . LEU A 1 85 ? -20.516 31.021 5.429 1.00 73.12 85 LEU A CA 1
ATOM 674 C C . LEU A 1 85 ? -21.813 31.362 6.177 1.00 73.12 85 LEU A C 1
ATOM 676 O O . LEU A 1 85 ? -22.492 32.323 5.824 1.00 73.12 85 LEU A O 1
ATOM 680 N N . ARG A 1 86 ? -22.146 30.609 7.237 1.00 76.19 86 ARG A N 1
ATOM 681 C CA . ARG A 1 86 ? -23.321 30.887 8.079 1.00 76.19 86 ARG A CA 1
ATOM 682 C C . ARG A 1 86 ? -23.218 32.239 8.777 1.00 76.19 86 ARG A C 1
ATOM 684 O O . ARG A 1 86 ? -24.197 32.976 8.775 1.00 76.19 86 ARG A O 1
ATOM 691 N N . GLN A 1 87 ? -22.058 32.584 9.338 1.00 75.56 87 GLN A N 1
ATOM 692 C CA . GLN A 1 87 ? -21.847 33.892 9.966 1.00 75.56 87 GLN A CA 1
ATOM 693 C C . GLN A 1 87 ? -21.931 35.031 8.953 1.00 75.56 87 GLN A C 1
ATOM 695 O O . GLN A 1 87 ? -22.598 36.023 9.228 1.00 75.56 87 GLN A O 1
ATOM 700 N N . SER A 1 88 ? -21.335 34.878 7.770 1.00 73.69 88 SER A N 1
ATOM 701 C CA . SER A 1 88 ? -21.425 35.878 6.701 1.00 73.69 88 SER A CA 1
ATOM 702 C C . SER A 1 88 ? -22.869 36.092 6.232 1.00 73.69 88 SER A C 1
ATOM 704 O O . SER A 1 88 ? -23.302 37.233 6.085 1.00 73.69 88 SER A O 1
ATOM 706 N N . MET A 1 89 ? -23.647 35.017 6.082 1.00 73.62 89 MET A N 1
ATOM 707 C CA . MET A 1 89 ? -25.061 35.101 5.707 1.00 73.62 89 MET A CA 1
ATOM 708 C C . MET A 1 89 ? -25.906 35.765 6.805 1.00 73.62 89 MET A C 1
ATOM 710 O O . MET A 1 89 ? -26.742 36.613 6.509 1.00 73.62 89 MET A O 1
ATOM 714 N N . MET A 1 90 ? -25.648 35.443 8.076 1.00 72.38 90 MET A N 1
ATOM 715 C CA . MET A 1 90 ? -26.355 36.038 9.215 1.00 72.38 90 MET A CA 1
ATOM 716 C C . MET A 1 90 ? -26.026 37.531 9.390 1.00 72.38 90 MET A C 1
ATOM 718 O O . MET A 1 90 ? -26.929 38.323 9.654 1.00 72.38 90 MET A O 1
ATOM 722 N N . LEU A 1 91 ? -24.763 37.922 9.176 1.00 72.69 91 LEU A N 1
ATOM 723 C CA . LEU A 1 91 ? -24.314 39.321 9.143 1.00 72.69 91 LEU A CA 1
ATOM 724 C C . LEU A 1 91 ? -24.937 40.085 7.967 1.00 72.69 91 LEU A C 1
ATOM 726 O O . LEU A 1 91 ? -25.388 41.213 8.129 1.00 72.69 91 LEU A O 1
ATOM 730 N N . SER A 1 92 ? -25.025 39.464 6.789 1.00 75.44 92 SER A N 1
ATOM 731 C CA . SER A 1 92 ? -25.692 40.058 5.627 1.00 75.44 92 SER A CA 1
ATOM 732 C C . SER A 1 92 ? -27.180 40.311 5.893 1.00 75.44 92 SER A C 1
ATOM 734 O O . SER A 1 92 ? -27.657 41.408 5.622 1.00 75.44 92 SER A O 1
ATOM 736 N N . MET A 1 93 ? -27.900 39.356 6.492 1.00 70.31 93 MET A N 1
ATOM 737 C CA . MET A 1 93 ? -29.319 39.524 6.838 1.00 70.31 93 MET A CA 1
ATOM 738 C C . MET A 1 93 ? -29.563 40.622 7.884 1.00 70.31 93 MET A C 1
ATOM 740 O O . MET A 1 93 ? -30.574 41.317 7.804 1.00 70.31 93 MET A O 1
ATOM 744 N N . THR A 1 94 ? -28.636 40.811 8.830 1.00 69.44 94 THR A N 1
ATOM 745 C CA . THR A 1 94 ? -28.704 41.911 9.810 1.00 69.44 94 THR A CA 1
ATOM 746 C C . THR A 1 94 ? -28.378 43.266 9.179 1.00 69.44 94 THR A C 1
ATOM 748 O O . THR A 1 94 ? -29.053 44.245 9.474 1.00 69.44 94 THR A O 1
ATOM 751 N N . LEU A 1 95 ? -27.409 43.337 8.259 1.00 70.62 95 LEU A N 1
ATOM 752 C CA . LEU A 1 95 ? -27.082 44.562 7.510 1.00 70.62 95 LEU A CA 1
ATOM 753 C C . LEU A 1 95 ? -28.178 44.981 6.515 1.00 70.62 95 LEU A C 1
ATOM 755 O O . LEU A 1 95 ? -28.362 46.172 6.283 1.00 70.62 95 LEU A O 1
ATOM 759 N N . LEU A 1 96 ? -28.913 44.023 5.945 1.00 74.81 96 LEU A N 1
ATOM 760 C CA . LEU A 1 96 ? -30.083 44.271 5.093 1.00 74.81 96 LEU A CA 1
ATOM 761 C C . LEU A 1 96 ? -31.364 44.587 5.892 1.00 74.81 96 LEU A C 1
ATOM 763 O O . LEU A 1 96 ? -32.396 44.843 5.277 1.00 74.81 96 LEU A O 1
ATOM 767 N N . GLY A 1 97 ? -31.310 44.594 7.232 1.00 63.75 97 GLY A N 1
ATOM 768 C CA . GLY A 1 97 ? -32.434 44.974 8.097 1.00 63.75 97 GLY A CA 1
ATOM 769 C C . GLY A 1 97 ? -33.623 44.008 8.057 1.00 63.75 97 GLY A C 1
ATOM 770 O O . GLY A 1 97 ? -34.760 44.435 8.230 1.00 63.75 97 GLY A O 1
ATOM 771 N N . ILE A 1 98 ? -33.381 42.722 7.774 1.00 62.12 98 ILE A N 1
ATOM 772 C CA . ILE A 1 98 ? -34.431 41.690 7.628 1.00 62.12 98 ILE A CA 1
ATOM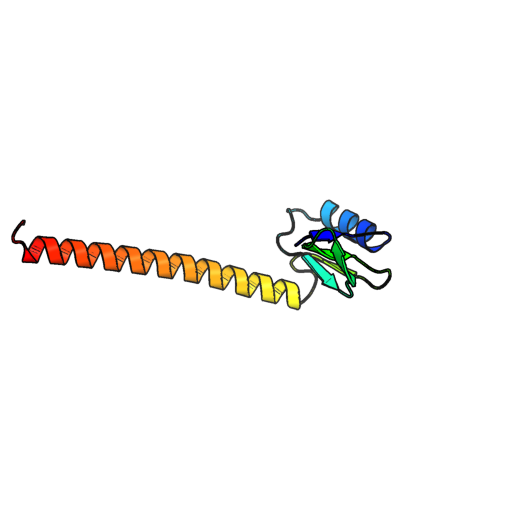 773 C C . ILE A 1 98 ? -34.782 41.029 8.987 1.00 62.12 98 ILE A C 1
ATOM 775 O O . ILE A 1 98 ? -35.644 40.155 9.057 1.00 62.12 98 ILE A O 1
ATOM 779 N N . ILE A 1 99 ? -34.153 41.462 10.084 1.00 56.78 99 ILE A N 1
ATOM 780 C CA . ILE A 1 99 ? -34.474 41.093 11.477 1.00 56.78 99 ILE A CA 1
ATOM 781 C C . ILE A 1 99 ? -34.728 42.385 12.245 1.00 56.78 99 ILE A C 1
ATOM 783 O O . ILE A 1 99 ? -35.732 42.430 12.986 1.00 56.78 99 ILE A O 1
#

Organism: Brassica napus (NCBI:txid3708)

Foldseek 3Di:
DEEAEDDPQVVQVVVVCVPDPDHFPDKDKPDWDWDQDPNDIYTYDDPPIHIDTQPRDPVNVVVVVVVVVVVVVVVVVVVVVVVVVVVVVVVVCVVVVVD